Protein AF-A0A9D5K7Q5-F1 (afdb_monomer)

Organism: NCBI:txid2052148

Solvent-accessible surface area (backbone atoms only — not comparable to full-atom values): 7766 Å² 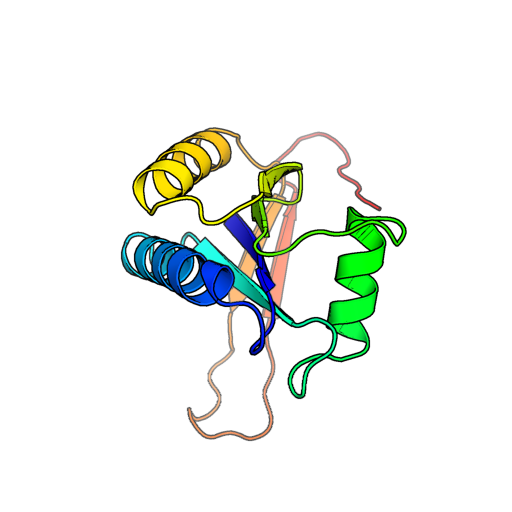total; per-residue (Å²): 91,44,37,44,35,37,34,37,90,87,39,72,58,22,58,58,22,52,50,23,56,49,52,53,33,71,76,33,67,97,50,46,48,78,45,77,34,30,49,98,45,95,74,36,47,74,69,35,50,49,53,51,40,71,78,30,78,82,64,82,74,73,17,27,40,29,40,72,84,72,52,76,43,73,44,55,54,50,48,69,57,54,50,57,48,48,55,57,53,69,71,52,83,69,53,60,49,79,46,81,46,65,68,92,59,65,100,82,55,96,68,82,62,75,46,76,48,77,44,74,78,49,99,62,93,84,86,86,134

Secondary structure (DSSP, 8-state):
-EEEEEE-TT-HHHHHHHHHHHHHHHHSTTT-EEEEEE-SSTT--HHHHHHHHHHHTT---SSEEEETTTEEEES---HHHHHHHHHHHHTSPPSEEEEEE-----TT-SS---EEEEEE-SSS-----

Nearest PDB structures (foldseek):
  4o32-assembly1_A  TM=7.434E-01  e=2.249E-03  Plasmodium falciparum 3D7
  6ibl-assembly1_A  TM=7.667E-01  e=3.286E-03  Escherichia coli K-12
  3emx-assembly2_B  TM=6.733E-01  e=6.584E-03  Aeropyrum pernix
  5xwm-assembly1_C  TM=4.702E-01  e=5.641E-02  Homo sapiens
  5gu6-assembly1_A  TM=4.528E-01  e=5.641E-02  Homo sapiens

Radius of gyration: 16.29 Å; Cα contacts (8 Å, |Δi|>4): 184; chains: 1; bounding box: 41×32×41 Å

Mean predicted aligned error: 5.83 Å

InterPro domains:
  IPR013766 Thioredoxin domain [PS51352] (1-94)
  IPR036249 Thioredoxin-like superfamily [SSF52833] (2-84)

Foldseek 3Di:
DEKEWEDEPPDVLQVLLVVLLVVLCVVDPPLYDYDYQYDPYPRHDPVSVVVCCVLAVPNDDPGWIDDPNHDIDHTSDHNVRVVVVSVVVVVDDDQKDWDWDWDDDPPPDPDGDIDIDIDRNDPDDDDDD

pLDDT: mean 88.13, std 8.86, range [53.62, 97.25]

Sequence (129 aa):
MVLEFFTATWCPPCATAAAGAVTLHEDHPDELLVVKYHCNDEFSNSAANGRISYYHDGSFGIPEATFDGTIVLSGSGGVSQYESTFQTCKATQSPITLELTRPTTAYNSTSGSLQAVITNTSDESVSGT

Structure (mmCIF, N/CA/C/O backbone):
data_AF-A0A9D5K7Q5-F1
#
_entry.id   AF-A0A9D5K7Q5-F1
#
loop_
_atom_site.group_PDB
_atom_site.id
_atom_site.type_symbol
_atom_site.label_atom_id
_atom_site.label_alt_id
_atom_site.label_comp_id
_atom_site.label_asym_id
_atom_site.label_entity_id
_atom_site.label_seq_id
_atom_site.pdbx_PDB_ins_code
_atom_site.Cartn_x
_atom_site.Cartn_y
_atom_site.Cartn_z
_atom_site.occupancy
_atom_site.B_iso_or_equiv
_atom_site.auth_seq_id
_atom_site.auth_comp_id
_atom_site.auth_asym_id
_atom_site.auth_atom_id
_atom_site.pdbx_PDB_model_num
ATOM 1 N N . MET A 1 1 ? -4.242 4.067 8.140 1.00 87.62 1 MET A N 1
ATOM 2 C CA . MET A 1 1 ? -4.528 3.980 6.693 1.00 87.62 1 MET A CA 1
ATOM 3 C C . MET A 1 1 ? -3.531 3.030 6.037 1.00 87.62 1 MET A C 1
ATOM 5 O O . MET A 1 1 ? -2.407 2.932 6.528 1.00 87.62 1 MET A O 1
ATOM 9 N N . VAL A 1 2 ? -3.911 2.337 4.962 1.00 91.25 2 VAL A N 1
ATOM 10 C CA . VAL A 1 2 ? -3.015 1.455 4.194 1.00 91.25 2 VAL A CA 1
ATOM 11 C C . VAL A 1 2 ? -2.841 1.988 2.772 1.00 91.25 2 VAL A C 1
ATOM 13 O O . VAL A 1 2 ? -3.819 2.286 2.094 1.00 91.25 2 VAL A O 1
ATOM 16 N N . LEU A 1 3 ? -1.593 2.082 2.312 1.00 94.25 3 LEU A N 1
ATOM 17 C CA . LEU A 1 3 ? -1.235 2.345 0.920 1.00 94.25 3 LEU A CA 1
ATOM 18 C C . LEU A 1 3 ? -0.551 1.102 0.355 1.00 94.25 3 LEU A C 1
ATOM 20 O O .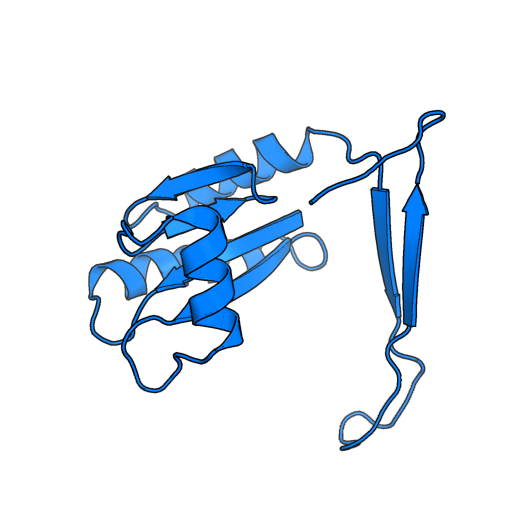 LEU A 1 3 ? 0.548 0.727 0.769 1.00 94.25 3 LEU A O 1
ATOM 24 N N . GLU A 1 4 ? -1.203 0.474 -0.612 1.00 94.81 4 GLU A N 1
ATOM 25 C CA . GLU A 1 4 ? -0.675 -0.668 -1.348 1.00 94.81 4 GLU A CA 1
ATOM 26 C C . GLU A 1 4 ? -0.077 -0.175 -2.662 1.00 94.81 4 GLU A C 1
ATOM 28 O O . GLU A 1 4 ? -0.780 0.343 -3.526 1.00 94.81 4 GLU A O 1
ATOM 33 N N . PHE A 1 5 ? 1.243 -0.280 -2.784 1.00 95.31 5 PHE A N 1
ATOM 34 C CA . PHE A 1 5 ? 2.004 0.235 -3.912 1.00 95.31 5 PHE A CA 1
ATOM 35 C C . PHE A 1 5 ? 2.512 -0.905 -4.782 1.00 95.31 5 PHE A C 1
ATOM 37 O O . PHE A 1 5 ? 3.319 -1.722 -4.336 1.00 95.31 5 PHE A O 1
ATOM 44 N N . PHE A 1 6 ? 2.090 -0.943 -6.035 1.00 95.12 6 PHE A N 1
ATOM 45 C CA . PHE A 1 6 ? 2.499 -1.977 -6.965 1.00 95.12 6 PHE A CA 1
ATOM 46 C C . PHE A 1 6 ? 3.598 -1.481 -7.911 1.00 95.12 6 PHE A C 1
ATOM 48 O O . PHE A 1 6 ? 3.516 -0.393 -8.487 1.00 95.12 6 PHE A O 1
ATOM 55 N N . THR A 1 7 ? 4.666 -2.270 -8.041 1.00 95.19 7 THR A N 1
ATOM 56 C CA . THR A 1 7 ? 5.944 -1.822 -8.614 1.00 95.19 7 THR A CA 1
ATOM 57 C C . THR A 1 7 ? 6.749 -2.972 -9.222 1.00 95.19 7 THR A C 1
ATOM 59 O O . THR A 1 7 ? 6.387 -4.138 -9.093 1.00 95.19 7 THR A O 1
ATOM 62 N N . ALA A 1 8 ? 7.867 -2.640 -9.869 1.00 95.50 8 ALA A N 1
ATOM 63 C CA . ALA A 1 8 ? 8.915 -3.585 -10.230 1.00 95.50 8 ALA A CA 1
ATOM 64 C C . ALA A 1 8 ? 10.279 -2.885 -10.341 1.00 95.50 8 ALA A C 1
ATOM 66 O O . ALA A 1 8 ? 10.346 -1.681 -10.597 1.00 95.50 8 ALA A O 1
ATOM 67 N N . THR A 1 9 ? 11.373 -3.632 -10.204 1.00 96.31 9 THR A N 1
ATOM 68 C CA . THR A 1 9 ? 12.749 -3.118 -10.342 1.00 96.31 9 THR A CA 1
ATOM 69 C C . THR A 1 9 ? 13.068 -2.637 -11.754 1.00 96.31 9 THR A C 1
ATOM 71 O O . THR A 1 9 ? 13.839 -1.697 -11.930 1.00 96.31 9 THR A O 1
ATOM 74 N N . TRP A 1 10 ? 12.457 -3.248 -12.770 1.00 94.88 10 TRP A N 1
ATOM 75 C CA . TRP A 1 10 ? 12.671 -2.920 -14.180 1.00 94.88 10 TRP A CA 1
ATOM 76 C C . TRP A 1 10 ? 11.849 -1.721 -14.666 1.00 94.88 10 TRP A C 1
ATOM 78 O O . TRP A 1 10 ? 11.995 -1.332 -15.821 1.00 94.88 10 TRP A O 1
ATOM 88 N N . CYS A 1 11 ? 10.986 -1.147 -13.823 1.00 94.38 11 CYS A N 1
ATOM 89 C CA . CYS A 1 11 ? 10.067 -0.067 -14.169 1.00 94.38 11 CYS A CA 1
ATOM 90 C C . CYS A 1 11 ? 10.653 1.305 -13.777 1.00 94.38 11 CYS A C 1
ATOM 92 O O . CYS A 1 11 ? 10.601 1.684 -12.605 1.00 94.38 11 CYS A O 1
ATOM 94 N N . PRO A 1 12 ? 11.157 2.116 -14.729 1.00 92.94 12 PRO A N 1
ATOM 95 C CA . PRO A 1 12 ? 11.723 3.425 -14.405 1.00 92.94 12 PRO A CA 1
ATOM 96 C C . PRO A 1 12 ? 10.749 4.399 -13.717 1.00 92.94 12 PRO A C 1
ATOM 98 O O . PRO A 1 12 ? 11.146 4.997 -12.716 1.00 92.94 12 PRO A O 1
ATOM 101 N N . PRO A 1 13 ? 9.478 4.564 -14.160 1.00 94.00 13 PRO A N 1
ATOM 102 C CA . PRO A 1 13 ? 8.567 5.496 -13.491 1.00 94.00 13 PRO A CA 1
ATOM 103 C C . PRO A 1 13 ? 8.207 5.053 -12.066 1.00 94.00 13 PRO A C 1
ATOM 105 O O . PRO A 1 13 ? 7.802 5.883 -11.250 1.00 94.00 13 PRO A O 1
ATOM 108 N N . CYS A 1 14 ? 8.396 3.771 -11.738 1.00 94.50 14 CYS A N 1
ATOM 109 C CA . CYS A 1 14 ? 8.139 3.248 -10.406 1.00 94.50 14 CYS A CA 1
ATOM 110 C C . CYS A 1 14 ? 9.109 3.795 -9.357 1.00 94.50 14 CYS A C 1
ATOM 112 O O . CYS A 1 14 ? 8.706 3.963 -8.211 1.00 94.50 14 CYS A O 1
ATOM 114 N N . ALA A 1 15 ? 10.346 4.141 -9.729 1.00 91.50 15 ALA A N 1
ATOM 115 C CA . ALA A 1 15 ? 11.306 4.725 -8.792 1.00 91.50 15 ALA A CA 1
ATOM 116 C C . ALA A 1 15 ? 10.815 6.075 -8.240 1.00 91.50 15 ALA A C 1
ATOM 118 O O . ALA A 1 15 ? 10.862 6.312 -7.034 1.00 91.50 15 ALA A O 1
ATOM 119 N N . THR A 1 16 ? 10.285 6.939 -9.111 1.00 89.69 16 THR A N 1
ATOM 120 C CA . THR A 1 16 ? 9.754 8.252 -8.717 1.00 89.69 16 THR A CA 1
ATOM 121 C C . THR A 1 16 ? 8.500 8.122 -7.856 1.00 89.69 16 THR A C 1
ATOM 123 O O . THR A 1 16 ? 8.410 8.769 -6.816 1.00 89.69 16 THR A O 1
ATOM 126 N N . ALA A 1 17 ? 7.558 7.254 -8.234 1.00 92.38 17 ALA A N 1
ATOM 127 C CA . ALA A 1 17 ? 6.366 7.019 -7.418 1.00 92.38 17 ALA A CA 1
ATOM 128 C C . ALA A 1 17 ? 6.692 6.368 -6.065 1.00 92.38 17 ALA A C 1
ATOM 130 O O . ALA A 1 17 ? 6.141 6.761 -5.038 1.00 92.38 17 ALA A O 1
ATOM 131 N N . ALA A 1 18 ? 7.643 5.430 -6.032 1.00 92.31 18 ALA A N 1
ATOM 132 C CA . ALA A 1 18 ? 8.091 4.810 -4.792 1.00 92.31 18 ALA A CA 1
ATOM 133 C C . ALA A 1 18 ? 8.706 5.834 -3.830 1.00 92.31 18 ALA A C 1
ATOM 135 O O . ALA A 1 18 ? 8.503 5.706 -2.624 1.00 92.31 18 ALA A O 1
ATOM 136 N N . ALA A 1 19 ? 9.434 6.832 -4.344 1.00 91.81 19 ALA A N 1
ATOM 137 C CA . ALA A 1 19 ? 9.947 7.933 -3.533 1.00 91.81 19 ALA A CA 1
ATOM 138 C C . ALA A 1 19 ? 8.801 8.762 -2.939 1.00 91.81 19 ALA A C 1
ATOM 140 O O . ALA A 1 19 ? 8.827 9.056 -1.751 1.00 91.81 19 ALA A O 1
ATOM 141 N N . GLY A 1 20 ? 7.755 9.053 -3.719 1.00 92.50 20 GLY A N 1
ATOM 142 C CA . GLY A 1 20 ? 6.598 9.783 -3.204 1.00 92.50 20 GLY A CA 1
ATOM 143 C C . GLY A 1 20 ? 5.821 9.033 -2.123 1.00 92.50 20 GLY A C 1
ATOM 144 O O . GLY A 1 20 ? 5.412 9.643 -1.140 1.00 92.50 20 GLY A O 1
ATOM 145 N N . ALA A 1 21 ? 5.673 7.712 -2.252 1.00 93.06 21 ALA A N 1
ATOM 146 C CA . ALA A 1 21 ? 5.066 6.886 -1.207 1.00 93.06 21 ALA A CA 1
ATOM 147 C C . ALA A 1 21 ? 5.918 6.845 0.076 1.00 93.06 21 ALA A C 1
ATOM 149 O O . ALA A 1 21 ? 5.369 6.812 1.174 1.00 93.06 21 ALA A O 1
ATOM 150 N N . VAL A 1 22 ? 7.251 6.856 -0.057 1.00 93.50 22 VAL A N 1
ATOM 151 C CA . VAL A 1 22 ? 8.170 6.927 1.092 1.00 93.50 22 VAL A CA 1
ATOM 152 C C . VAL A 1 22 ? 8.058 8.278 1.788 1.00 93.50 22 VAL A C 1
ATOM 154 O O . VAL A 1 22 ? 7.857 8.296 2.994 1.00 93.50 22 VAL A O 1
ATOM 157 N N . THR A 1 23 ? 8.095 9.386 1.043 1.00 94.69 23 THR A N 1
ATOM 158 C CA . THR A 1 23 ? 7.922 10.728 1.619 1.00 94.69 23 THR A CA 1
ATOM 159 C C . THR A 1 23 ? 6.591 10.855 2.355 1.00 94.69 23 THR A C 1
ATOM 161 O O . THR A 1 23 ? 6.572 11.310 3.489 1.00 94.69 23 THR A O 1
ATOM 164 N N . LEU A 1 24 ? 5.488 10.364 1.775 1.00 94.25 24 LEU A N 1
ATOM 165 C CA . LEU A 1 24 ? 4.188 10.390 2.451 1.00 94.25 24 LEU A CA 1
ATOM 166 C C . LEU A 1 24 ? 4.204 9.609 3.781 1.00 94.25 24 LEU A C 1
ATOM 168 O O . LEU A 1 24 ? 3.607 10.042 4.760 1.00 94.25 24 LEU A O 1
ATOM 172 N N . HIS A 1 25 ? 4.875 8.456 3.830 1.00 93.94 25 HIS A N 1
ATOM 173 C CA . HIS A 1 25 ? 5.018 7.681 5.067 1.00 93.94 25 HIS A CA 1
ATOM 174 C C . HIS A 1 25 ? 5.860 8.408 6.121 1.00 93.94 25 HIS A C 1
ATOM 176 O O . HIS A 1 25 ? 5.526 8.365 7.302 1.00 93.94 25 HIS A O 1
ATOM 182 N N . GLU A 1 26 ? 6.933 9.075 5.699 1.00 94.88 26 GLU A N 1
ATOM 183 C CA . GLU A 1 26 ? 7.789 9.870 6.585 1.00 94.88 26 GLU A CA 1
ATOM 184 C C . GLU A 1 26 ? 7.059 11.100 7.147 1.00 94.88 26 GLU A C 1
ATOM 186 O O . GLU A 1 26 ? 7.272 11.448 8.308 1.00 94.88 26 GLU A O 1
ATOM 191 N N . ASP A 1 27 ? 6.175 11.718 6.357 1.00 95.06 27 ASP A N 1
ATOM 192 C CA . ASP A 1 27 ? 5.375 12.881 6.762 1.00 95.06 27 ASP A CA 1
ATOM 193 C C . ASP A 1 27 ? 4.208 12.511 7.703 1.00 95.06 27 ASP A C 1
ATOM 195 O O . ASP A 1 27 ? 3.793 13.339 8.518 1.00 95.06 27 ASP A O 1
ATOM 199 N N . HIS A 1 28 ? 3.705 11.270 7.638 1.00 92.88 28 HIS A N 1
ATOM 200 C CA . HIS A 1 28 ? 2.591 10.7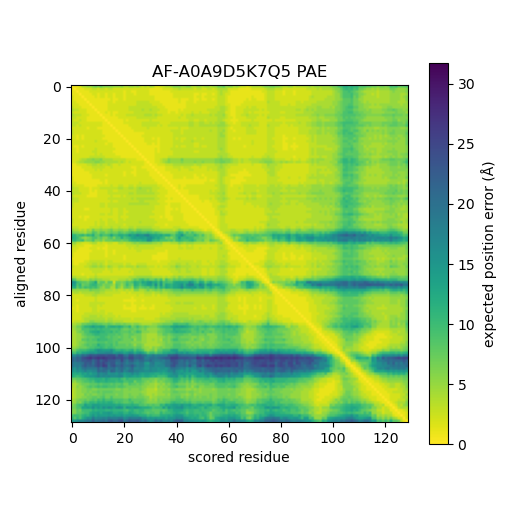68 8.463 1.00 92.88 28 HIS A CA 1
ATOM 201 C C . HIS A 1 28 ? 2.956 9.471 9.207 1.00 92.88 28 HIS A C 1
ATOM 203 O O . HIS A 1 28 ? 2.354 8.412 8.955 1.00 92.88 28 HIS A O 1
ATOM 209 N N . PRO A 1 29 ? 3.936 9.524 10.130 1.00 89.31 29 PRO A N 1
ATOM 210 C CA . PRO A 1 29 ? 4.332 8.361 10.914 1.00 89.31 29 PRO A CA 1
ATOM 211 C C . PRO A 1 29 ? 3.149 7.854 11.746 1.00 89.31 29 PRO A C 1
ATOM 213 O O . PRO A 1 29 ? 2.314 8.632 12.198 1.00 89.31 29 PRO A O 1
ATOM 216 N N . ASP A 1 30 ? 3.065 6.537 11.929 1.00 86.00 30 ASP A N 1
ATOM 217 C CA . ASP A 1 30 ? 2.001 5.829 12.666 1.00 86.00 30 ASP A CA 1
ATOM 218 C C . ASP A 1 30 ? 0.576 5.931 12.078 1.00 86.00 30 ASP A C 1
ATOM 220 O O . ASP A 1 30 ? -0.307 5.165 12.463 1.00 86.00 30 ASP A O 1
ATOM 224 N N . GLU A 1 31 ? 0.340 6.801 11.094 1.00 89.50 31 GLU A N 1
ATOM 225 C CA . GLU A 1 31 ? -0.965 6.962 10.443 1.00 89.50 31 GLU A CA 1
ATOM 226 C C . GLU A 1 31 ? -1.062 6.220 9.102 1.00 89.50 31 GLU A C 1
ATOM 228 O O . GLU A 1 31 ? -2.158 5.827 8.675 1.00 89.50 31 GLU A O 1
ATOM 233 N N . LEU A 1 32 ? 0.080 5.995 8.444 1.00 90.31 32 LEU A N 1
ATOM 234 C CA . LEU A 1 32 ? 0.171 5.358 7.135 1.00 90.31 32 LEU A CA 1
ATOM 235 C C . LEU A 1 32 ? 1.089 4.128 7.146 1.00 90.31 32 LEU A C 1
ATOM 237 O O . LEU A 1 32 ? 2.300 4.225 7.344 1.00 90.31 32 LEU A O 1
ATOM 241 N N . LEU A 1 33 ? 0.509 2.972 6.820 1.00 90.69 33 LEU A N 1
ATOM 242 C CA . LEU A 1 33 ? 1.235 1.750 6.484 1.00 90.69 33 LEU A CA 1
ATOM 243 C C . LEU A 1 33 ? 1.412 1.660 4.965 1.00 90.69 33 LEU A C 1
ATOM 245 O O . LEU A 1 33 ? 0.425 1.578 4.237 1.00 90.69 33 LEU A O 1
ATOM 249 N N . VAL A 1 34 ? 2.657 1.606 4.492 1.00 93.56 34 VAL A N 1
ATOM 250 C CA . VAL A 1 34 ? 2.970 1.371 3.075 1.00 93.56 34 VAL A CA 1
ATOM 251 C C . VAL A 1 34 ? 3.394 -0.078 2.867 1.00 93.56 34 VAL A C 1
ATOM 253 O O . VAL A 1 34 ? 4.355 -0.542 3.480 1.00 93.56 34 VAL A O 1
ATOM 256 N N . VAL A 1 35 ? 2.722 -0.780 1.955 1.00 95.19 35 VAL A N 1
ATOM 257 C CA . VAL A 1 35 ? 3.096 -2.132 1.520 1.00 95.19 35 VAL A CA 1
ATOM 258 C C . VAL A 1 35 ? 3.441 -2.094 0.039 1.00 95.19 35 VAL A C 1
ATOM 260 O O . VAL A 1 35 ? 2.644 -1.628 -0.768 1.00 95.19 35 VAL A O 1
ATOM 263 N N . LYS A 1 36 ? 4.633 -2.577 -0.329 1.00 94.94 36 LYS A N 1
ATOM 264 C CA . LYS A 1 36 ? 5.085 -2.625 -1.725 1.00 94.94 36 LYS A CA 1
ATOM 265 C C . LYS A 1 36 ? 4.962 -4.040 -2.275 1.00 94.94 36 LYS A C 1
ATOM 267 O O . LYS A 1 36 ? 5.591 -4.958 -1.752 1.00 94.94 36 LYS A O 1
ATOM 272 N N . TYR A 1 37 ? 4.205 -4.200 -3.351 1.00 95.75 37 TYR A N 1
ATOM 273 C CA . TYR A 1 37 ? 4.056 -5.462 -4.065 1.00 95.75 37 TYR A CA 1
ATOM 274 C C . TYR A 1 37 ? 4.817 -5.404 -5.380 1.00 95.75 37 TYR A C 1
ATOM 276 O O . TYR A 1 37 ? 4.496 -4.629 -6.281 1.00 95.75 37 TYR A O 1
ATOM 284 N N . HIS A 1 38 ? 5.844 -6.236 -5.471 1.00 95.94 38 HIS A N 1
ATOM 285 C CA . HIS A 1 38 ? 6.649 -6.365 -6.670 1.00 95.94 38 HIS A CA 1
ATOM 286 C C . HIS A 1 38 ? 6.048 -7.385 -7.639 1.00 95.94 38 HIS A C 1
ATOM 288 O O . HIS A 1 38 ? 5.576 -8.444 -7.214 1.00 95.94 38 HIS A O 1
ATOM 294 N N . CYS A 1 39 ? 6.102 -7.087 -8.938 1.00 93.31 39 CYS A N 1
ATOM 295 C CA . CYS A 1 39 ? 5.686 -7.995 -10.002 1.00 93.31 39 CYS A CA 1
ATOM 296 C C . CYS A 1 39 ? 6.850 -8.331 -10.945 1.00 93.31 39 CYS A C 1
ATOM 298 O O . CYS A 1 39 ? 7.655 -7.474 -11.307 1.00 93.31 39 CYS A O 1
ATOM 300 N N . ASN A 1 40 ? 6.911 -9.591 -11.387 1.00 92.50 40 ASN A N 1
ATOM 301 C CA . ASN A 1 40 ? 7.823 -10.055 -12.440 1.00 92.50 40 ASN A CA 1
ATOM 302 C C . ASN A 1 40 ? 9.303 -9.665 -12.233 1.00 92.50 40 ASN A C 1
ATOM 304 O O . ASN A 1 40 ? 10.016 -9.388 -13.198 1.00 92.50 40 ASN A O 1
ATOM 308 N N . ASP A 1 41 ? 9.762 -9.628 -10.983 1.00 95.38 41 ASP A N 1
ATOM 309 C CA . ASP A 1 41 ? 11.158 -9.399 -10.609 1.00 95.38 41 ASP A CA 1
ATOM 310 C C . ASP A 1 41 ? 11.563 -10.271 -9.404 1.00 95.38 41 ASP A C 1
ATOM 312 O O . ASP A 1 41 ? 10.777 -11.088 -8.915 1.00 95.38 41 ASP A O 1
ATOM 316 N N . GLU A 1 42 ? 12.799 -10.112 -8.927 1.00 97.25 42 GLU A N 1
ATOM 317 C CA . GLU A 1 42 ? 13.372 -10.900 -7.825 1.00 97.25 42 GLU A CA 1
ATOM 318 C C . GLU A 1 42 ? 12.675 -10.717 -6.464 1.00 97.25 42 GLU A C 1
ATOM 320 O O . GLU A 1 42 ? 12.863 -11.540 -5.569 1.00 97.25 42 GLU A O 1
ATOM 325 N N . PHE A 1 43 ? 11.859 -9.672 -6.304 1.00 96.62 43 PHE A N 1
ATOM 326 C CA . PHE A 1 43 ? 11.117 -9.376 -5.077 1.00 96.62 43 PHE A CA 1
ATOM 327 C C . PHE A 1 43 ? 9.647 -9.813 -5.159 1.00 96.62 43 PHE A C 1
ATOM 329 O O . PHE A 1 43 ? 8.923 -9.751 -4.159 1.00 96.62 43 PHE A O 1
ATOM 336 N N . SER A 1 44 ? 9.195 -10.276 -6.328 1.00 95.31 44 SER A N 1
ATOM 337 C CA . SER A 1 44 ? 7.865 -10.861 -6.495 1.00 95.31 44 SER A CA 1
ATOM 338 C C . SER A 1 44 ? 7.730 -12.194 -5.749 1.00 95.31 44 SER A C 1
ATOM 340 O O . SER A 1 44 ? 8.666 -12.986 -5.640 1.00 95.31 44 SER A O 1
ATOM 342 N N . ASN A 1 45 ? 6.544 -12.451 -5.196 1.00 95.56 45 ASN A N 1
ATOM 343 C CA . ASN A 1 45 ? 6.237 -13.681 -4.466 1.00 95.56 45 ASN A CA 1
ATOM 344 C C . ASN A 1 45 ? 4.741 -14.020 -4.561 1.00 95.56 45 ASN A C 1
ATOM 346 O O . ASN A 1 45 ? 3.948 -13.244 -5.093 1.00 95.56 45 ASN A O 1
ATOM 350 N N . SER A 1 46 ? 4.341 -15.189 -4.051 1.00 96.00 46 SER A N 1
ATOM 351 C CA . SER A 1 46 ? 2.952 -15.661 -4.143 1.00 96.00 46 SER A CA 1
ATOM 352 C C . SER A 1 46 ? 1.944 -14.730 -3.464 1.00 96.00 46 SER A C 1
ATOM 354 O O . SER A 1 46 ? 0.851 -14.554 -3.996 1.00 96.00 46 SER A O 1
ATOM 356 N N . ALA A 1 47 ? 2.305 -14.102 -2.341 1.00 94.38 47 ALA A N 1
ATOM 357 C CA . ALA A 1 47 ? 1.434 -13.148 -1.660 1.00 94.38 47 ALA A CA 1
ATOM 358 C C . ALA A 1 47 ? 1.248 -11.871 -2.494 1.00 94.38 47 ALA A C 1
ATOM 360 O O . ALA A 1 47 ? 0.117 -11.436 -2.702 1.00 94.38 47 ALA A O 1
ATOM 361 N N . ALA A 1 48 ? 2.336 -11.323 -3.045 1.00 93.69 48 ALA A N 1
ATOM 362 C CA . ALA A 1 48 ? 2.281 -10.171 -3.942 1.00 93.69 48 ALA A CA 1
ATOM 363 C C . ALA A 1 48 ? 1.453 -10.464 -5.202 1.00 93.69 48 ALA A C 1
ATOM 365 O O . ALA A 1 48 ? 0.565 -9.691 -5.550 1.00 93.69 48 ALA A O 1
ATOM 366 N N . ASN A 1 49 ? 1.670 -11.619 -5.835 1.00 92.19 49 ASN A N 1
ATOM 367 C CA . ASN A 1 49 ? 0.923 -12.036 -7.023 1.00 92.19 49 ASN A CA 1
ATOM 368 C C . ASN A 1 49 ? -0.569 -12.251 -6.725 1.00 92.19 49 ASN A C 1
ATOM 370 O O . ASN A 1 49 ? -1.422 -11.884 -7.535 1.00 92.19 49 ASN A O 1
ATOM 374 N N . GLY A 1 50 ? -0.894 -12.810 -5.555 1.00 93.62 50 GLY A N 1
ATOM 375 C CA . GLY A 1 50 ? -2.272 -12.942 -5.088 1.00 93.62 50 GLY A CA 1
ATOM 376 C C . GLY A 1 50 ? -2.940 -11.582 -4.902 1.00 93.62 50 GLY A C 1
ATOM 377 O O . GLY A 1 50 ? -4.065 -11.383 -5.358 1.00 93.62 50 GLY A O 1
ATOM 378 N N . ARG A 1 51 ? -2.227 -10.615 -4.310 1.00 93.31 51 ARG A N 1
ATOM 379 C CA . ARG A 1 51 ? -2.757 -9.264 -4.110 1.00 93.31 51 ARG A CA 1
ATOM 380 C C . ARG A 1 51 ? -2.926 -8.487 -5.416 1.00 93.31 51 ARG A C 1
ATOM 382 O O . ARG A 1 51 ? -3.943 -7.830 -5.585 1.00 93.31 51 ARG A O 1
ATOM 389 N N . ILE A 1 52 ? -1.994 -8.622 -6.361 1.00 91.81 52 ILE A N 1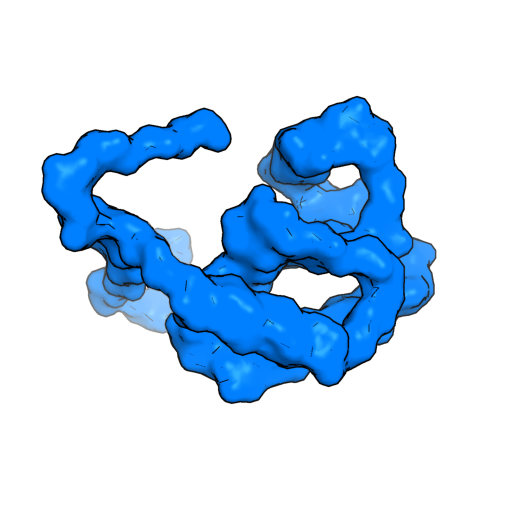
ATOM 390 C CA . ILE A 1 52 ? -2.131 -8.069 -7.720 1.00 91.81 52 ILE A CA 1
ATOM 391 C C . ILE A 1 52 ? -3.364 -8.665 -8.412 1.00 91.81 52 ILE A C 1
ATOM 393 O O . ILE A 1 52 ? -4.167 -7.938 -8.987 1.00 91.81 52 ILE A O 1
ATOM 397 N N . SER A 1 53 ? -3.555 -9.985 -8.326 1.00 91.88 53 SER A N 1
ATOM 398 C CA . SER A 1 53 ? -4.711 -10.653 -8.941 1.00 91.88 53 SER A CA 1
ATOM 399 C C . SER A 1 53 ? -6.037 -10.168 -8.349 1.00 91.88 53 SER A C 1
ATOM 401 O O . SER A 1 53 ? -6.993 -9.980 -9.094 1.00 91.88 53 SER A O 1
ATOM 403 N N . TYR A 1 54 ? -6.076 -9.912 -7.036 1.00 91.38 54 TYR A N 1
ATOM 404 C CA . TYR A 1 54 ? -7.256 -9.392 -6.338 1.00 91.38 54 TYR A CA 1
ATOM 405 C C . TYR A 1 54 ? -7.729 -8.037 -6.888 1.00 91.38 54 TYR A C 1
ATOM 407 O O . TYR A 1 54 ? -8.924 -7.856 -7.093 1.00 91.38 54 TYR A O 1
ATOM 415 N N . TYR A 1 55 ? -6.814 -7.100 -7.157 1.00 89.44 55 TYR A N 1
ATOM 416 C CA . TYR A 1 55 ? -7.188 -5.763 -7.637 1.00 89.44 55 TYR A CA 1
ATOM 417 C C . TYR A 1 55 ? -7.355 -5.657 -9.155 1.00 89.44 55 TYR A C 1
ATOM 419 O O . TYR A 1 55 ? -8.044 -4.754 -9.628 1.00 89.44 55 TYR A O 1
ATOM 427 N N . HIS A 1 56 ? -6.710 -6.535 -9.925 1.00 85.94 56 HIS A N 1
ATOM 428 C CA . HIS A 1 56 ? -6.502 -6.294 -11.356 1.00 85.94 56 HIS A CA 1
ATOM 429 C C . HIS A 1 56 ? -7.039 -7.380 -12.284 1.00 85.94 56 HIS A C 1
ATOM 431 O O . HIS A 1 56 ? -6.993 -7.187 -13.496 1.00 85.94 56 HIS A O 1
ATOM 437 N N . ASP A 1 57 ? -7.512 -8.517 -11.760 1.00 79.88 57 ASP A N 1
ATOM 438 C CA . ASP A 1 57 ? -8.047 -9.640 -12.555 1.00 79.88 57 ASP A CA 1
ATOM 439 C C . ASP A 1 57 ? -7.166 -9.991 -13.779 1.00 79.88 57 ASP A C 1
ATOM 441 O O . ASP A 1 57 ? -7.620 -10.210 -14.901 1.00 79.88 57 ASP A O 1
ATOM 445 N N . GLY A 1 58 ? -5.842 -9.949 -13.583 1.00 63.66 58 GLY A N 1
ATOM 446 C CA . GLY A 1 58 ? -4.839 -10.228 -14.616 1.00 63.66 58 GLY A CA 1
ATOM 447 C C . GLY A 1 58 ? -4.474 -9.068 -15.559 1.00 63.66 58 GLY A C 1
ATOM 448 O O . GLY A 1 58 ? -3.495 -9.201 -16.294 1.00 63.66 58 GLY A O 1
ATOM 449 N N . SER A 1 59 ? -5.175 -7.929 -15.529 1.00 67.44 59 SER A N 1
ATOM 450 C CA . SER A 1 59 ? -4.861 -6.727 -16.321 1.00 67.44 59 SER A CA 1
ATOM 451 C C . SER A 1 59 ? -4.364 -5.585 -15.437 1.00 67.44 59 SER A C 1
ATOM 453 O O . SER A 1 59 ? -5.147 -4.888 -14.801 1.00 67.44 59 SER A O 1
ATOM 455 N N . PHE A 1 60 ? -3.054 -5.354 -15.440 1.00 81.81 60 PHE A N 1
ATOM 456 C CA . PHE A 1 60 ? -2.379 -4.533 -14.439 1.00 81.81 60 PHE A CA 1
ATOM 457 C C . PHE A 1 60 ? -1.316 -3.605 -15.054 1.00 81.81 60 PHE A C 1
ATOM 459 O O . PHE A 1 60 ? -0.618 -3.995 -15.992 1.00 81.81 60 PHE A O 1
ATOM 466 N N . GLY A 1 61 ? -1.174 -2.389 -14.513 1.00 88.25 61 GLY A N 1
ATOM 467 C CA . GLY A 1 61 ? -0.152 -1.413 -14.900 1.00 88.25 61 GLY A CA 1
ATOM 468 C C . GLY A 1 61 ? 0.635 -0.900 -13.694 1.00 88.25 61 GLY A C 1
ATOM 469 O O . GLY A 1 61 ? 0.076 -0.725 -12.619 1.00 88.25 61 GLY A O 1
ATOM 470 N N . ILE A 1 62 ? 1.933 -0.637 -13.883 1.00 93.88 62 ILE A N 1
ATOM 471 C CA . ILE A 1 62 ? 2.808 -0.056 -12.852 1.00 93.88 62 ILE A CA 1
ATOM 472 C C . ILE A 1 62 ? 3.454 1.257 -13.294 1.00 93.88 62 ILE A C 1
ATOM 474 O O . ILE A 1 62 ? 3.768 1.411 -14.479 1.00 93.88 62 ILE A O 1
ATOM 478 N N . PRO A 1 63 ? 3.735 2.176 -12.350 1.00 94.56 63 PRO A N 1
ATOM 479 C CA . PRO A 1 63 ? 3.396 2.093 -10.922 1.00 94.56 63 PRO A CA 1
ATOM 480 C C . PRO A 1 63 ? 1.912 2.340 -10.649 1.00 94.56 63 PRO A C 1
ATOM 482 O O . PRO A 1 63 ? 1.245 3.023 -11.421 1.00 94.56 63 PRO A O 1
ATOM 485 N N . GLU A 1 64 ? 1.423 1.824 -9.527 1.00 93.81 64 GLU A N 1
ATOM 486 C CA . GLU A 1 64 ? 0.075 2.112 -9.041 1.00 93.81 64 GLU A CA 1
ATOM 487 C C . GLU A 1 64 ? 0.037 2.140 -7.511 1.00 93.81 64 GLU A C 1
ATOM 489 O O . GLU A 1 64 ? 0.686 1.324 -6.860 1.00 93.81 64 GLU A O 1
ATOM 494 N N . ALA A 1 65 ? -0.712 3.079 -6.933 1.00 93.88 65 ALA A N 1
ATOM 495 C CA . ALA A 1 65 ? -0.961 3.169 -5.498 1.00 93.88 65 ALA A CA 1
ATOM 496 C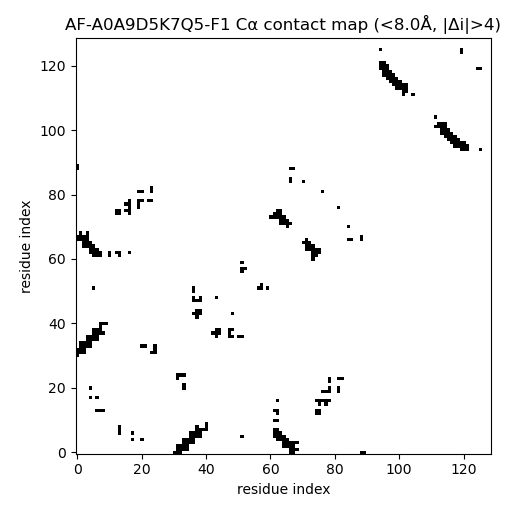 C . ALA A 1 65 ? -2.458 3.021 -5.215 1.00 93.88 65 ALA A C 1
ATOM 498 O O . ALA A 1 65 ? -3.264 3.774 -5.756 1.00 93.88 65 ALA A O 1
ATOM 499 N N . THR A 1 66 ? -2.824 2.091 -4.339 1.00 93.56 66 THR A N 1
ATOM 500 C CA . THR A 1 66 ? -4.199 1.891 -3.874 1.00 93.56 66 THR A CA 1
ATOM 501 C C . THR A 1 66 ? -4.308 2.257 -2.396 1.00 93.56 66 THR A C 1
ATOM 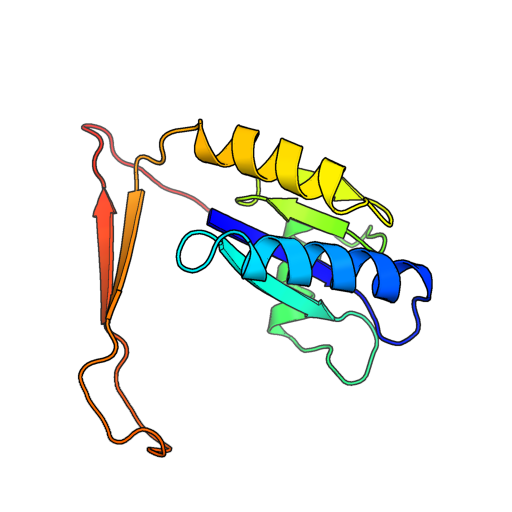503 O O . THR A 1 66 ? -3.622 1.674 -1.557 1.00 93.56 66 THR A O 1
ATOM 506 N N . PHE A 1 67 ? -5.167 3.223 -2.075 1.00 93.44 67 PHE A N 1
ATOM 507 C CA . PHE A 1 67 ? -5.412 3.718 -0.720 1.00 93.44 67 PHE A CA 1
ATOM 508 C C . PHE A 1 67 ? -6.648 3.041 -0.128 1.00 93.44 67 PHE A C 1
ATOM 510 O O . PHE A 1 67 ? -7.713 3.049 -0.751 1.00 93.44 67 PHE A O 1
ATOM 517 N N . ASP A 1 68 ? -6.491 2.431 1.051 1.00 90.94 68 ASP A N 1
ATOM 518 C CA . ASP A 1 68 ? -7.525 1.686 1.791 1.00 90.94 68 ASP A CA 1
ATOM 519 C C . ASP A 1 68 ? -8.331 0.701 0.917 1.00 90.94 68 ASP A C 1
ATOM 521 O O . ASP A 1 68 ? -9.509 0.443 1.152 1.00 90.94 68 ASP A O 1
ATOM 525 N N . GLY A 1 69 ? -7.706 0.167 -0.137 1.00 90.06 69 GLY A N 1
ATOM 526 C CA . GLY A 1 69 ? -8.343 -0.739 -1.095 1.00 90.06 69 GLY A CA 1
ATOM 527 C C . GLY A 1 69 ? -9.422 -0.119 -1.987 1.00 90.06 69 GLY A C 1
ATOM 528 O O . GLY A 1 69 ? -10.140 -0.862 -2.651 1.00 90.06 69 GLY A O 1
ATOM 529 N N . THR A 1 70 ? -9.558 1.210 -2.012 1.00 88.12 70 THR A N 1
ATOM 530 C CA . THR A 1 70 ? -10.668 1.900 -2.691 1.00 88.12 70 THR A CA 1
ATOM 531 C C . THR A 1 70 ? -10.211 2.921 -3.726 1.00 88.12 70 THR A C 1
ATOM 533 O O . THR A 1 70 ? -10.675 2.878 -4.865 1.00 88.12 70 THR A O 1
ATOM 536 N N . ILE A 1 71 ? -9.312 3.842 -3.366 1.00 91.25 71 ILE A N 1
ATOM 537 C CA . ILE A 1 71 ? -8.866 4.902 -4.278 1.00 91.25 71 ILE A CA 1
ATOM 538 C C . ILE A 1 71 ? -7.577 4.470 -4.967 1.00 91.25 71 ILE A C 1
ATOM 540 O O . ILE A 1 71 ? -6.556 4.269 -4.313 1.00 91.25 71 ILE A O 1
ATOM 544 N N . VAL A 1 72 ? -7.626 4.370 -6.294 1.00 91.69 72 VAL A N 1
ATOM 545 C CA . VAL A 1 72 ? -6.508 3.931 -7.133 1.00 91.69 72 VAL A CA 1
ATOM 546 C C . VAL A 1 72 ? -5.876 5.122 -7.848 1.00 91.69 72 VAL A C 1
ATOM 548 O O . VAL A 1 72 ? -6.562 5.910 -8.501 1.00 91.69 72 VAL A O 1
ATOM 551 N N . LEU A 1 73 ? -4.554 5.234 -7.751 1.00 91.88 73 LEU A N 1
ATOM 552 C CA . LEU A 1 73 ? -3.730 6.202 -8.462 1.00 91.88 73 LEU A CA 1
ATOM 553 C C . LEU A 1 73 ? -2.707 5.469 -9.330 1.00 91.88 73 LEU A C 1
ATOM 555 O O . LEU A 1 73 ? -1.670 5.021 -8.837 1.00 91.88 73 LEU A O 1
ATOM 559 N N . SER A 1 74 ? -2.976 5.379 -10.628 1.00 89.88 74 SER A N 1
ATOM 560 C CA . SER A 1 74 ? -2.039 4.801 -11.594 1.00 89.88 74 SER A CA 1
ATOM 561 C C . SER A 1 74 ? -1.022 5.844 -12.080 1.00 89.88 74 SER A C 1
ATOM 563 O O . SER A 1 74 ? -1.325 7.031 -12.228 1.00 89.88 74 SER A O 1
ATOM 565 N N . GLY A 1 75 ? 0.192 5.394 -12.390 1.00 85.31 75 GLY A N 1
ATOM 566 C CA . GLY A 1 75 ? 1.281 6.229 -12.885 1.00 85.31 75 GLY A CA 1
ATOM 567 C C . GLY A 1 75 ? 2.136 6.856 -11.783 1.00 85.31 75 GLY A C 1
ATOM 568 O O . GLY A 1 75 ? 2.004 6.564 -10.595 1.00 85.31 75 GLY A O 1
ATOM 569 N N . SER A 1 76 ? 3.090 7.696 -12.194 1.00 72.38 76 SER A N 1
ATOM 570 C CA . SER A 1 76 ? 4.165 8.194 -11.328 1.00 72.38 76 SER A CA 1
ATOM 571 C C . SER A 1 76 ? 3.729 9.315 -10.369 1.00 72.38 76 SER A C 1
ATOM 573 O O . SER A 1 76 ? 4.486 10.269 -10.187 1.00 72.38 76 SER A O 1
ATOM 575 N N . GLY A 1 77 ? 2.495 9.256 -9.850 1.00 67.00 77 GLY A N 1
ATOM 576 C CA . GLY A 1 77 ? 1.852 10.318 -9.075 1.00 67.00 77 GLY A CA 1
ATOM 577 C C . GLY A 1 77 ? 2.810 10.981 -8.085 1.00 67.00 77 GLY A C 1
ATOM 578 O O . GLY A 1 77 ? 3.505 10.306 -7.328 1.00 67.00 77 GLY A O 1
ATOM 579 N N . GLY A 1 78 ? 2.909 12.310 -8.151 1.00 74.88 78 GLY A N 1
ATOM 580 C CA . GLY A 1 78 ? 3.815 13.068 -7.288 1.00 74.88 78 GLY A CA 1
ATOM 581 C C . GLY A 1 78 ? 3.334 13.091 -5.835 1.00 74.88 78 GLY A C 1
ATOM 582 O O . GLY A 1 78 ? 2.155 12.862 -5.567 1.00 74.88 78 GLY A O 1
ATOM 583 N N . VAL A 1 79 ? 4.227 13.452 -4.904 1.00 82.12 79 VAL A N 1
ATOM 584 C CA . VAL A 1 79 ? 3.938 13.502 -3.453 1.00 82.12 79 VAL A CA 1
ATOM 585 C C . VAL A 1 79 ? 2.646 14.261 -3.145 1.00 82.12 79 VAL A C 1
ATOM 587 O O . VAL A 1 79 ? 1.816 13.782 -2.385 1.00 82.12 79 VAL A O 1
ATOM 590 N N . SER A 1 80 ? 2.406 15.396 -3.808 1.00 88.88 80 SER A N 1
ATOM 591 C CA . SER A 1 80 ? 1.192 16.199 -3.606 1.00 88.88 80 SER A CA 1
ATOM 592 C C . SER A 1 80 ? -0.106 15.464 -3.966 1.00 88.88 80 SER A C 1
ATOM 594 O O . SER A 1 80 ? -1.138 15.703 -3.343 1.00 88.88 80 SER A O 1
ATOM 596 N N . GLN A 1 81 ? -0.078 14.570 -4.960 1.00 90.75 81 GLN A N 1
ATOM 597 C CA . GLN A 1 81 ? -1.246 13.769 -5.335 1.00 90.75 81 GLN A CA 1
ATOM 598 C C . GLN A 1 81 ? -1.529 12.689 -4.285 1.00 90.75 81 GLN A C 1
ATOM 600 O O . GLN A 1 81 ? -2.688 12.447 -3.938 1.00 90.75 81 GLN A O 1
ATOM 605 N N . TYR A 1 82 ? -0.471 12.070 -3.760 1.00 93.81 82 TYR A N 1
ATOM 606 C CA . TYR A 1 82 ? -0.567 11.094 -2.679 1.00 93.81 82 TYR A CA 1
ATOM 607 C C . TYR A 1 82 ? -1.057 11.751 -1.388 1.00 93.81 82 TYR A C 1
ATOM 609 O O . TYR A 1 82 ? -1.983 11.233 -0.774 1.00 93.81 82 TYR A O 1
ATOM 617 N N . GLU A 1 83 ? -0.548 12.936 -1.049 1.00 94.88 83 GLU A N 1
ATOM 618 C CA . GLU A 1 83 ? -1.001 13.728 0.100 1.00 94.88 83 GLU A CA 1
ATOM 619 C C . GLU A 1 83 ? -2.489 14.082 0.001 1.00 94.88 83 GLU A C 1
ATOM 621 O O . GLU A 1 83 ? -3.263 13.833 0.922 1.00 94.88 83 GLU A O 1
ATOM 626 N N . SER A 1 84 ? -2.934 14.602 -1.147 1.00 94.12 84 SER A N 1
ATOM 627 C CA . SER A 1 84 ? -4.351 14.933 -1.343 1.00 94.12 84 SER A CA 1
ATOM 628 C C . SER A 1 84 ? -5.260 13.709 -1.184 1.00 94.12 84 SER A C 1
ATOM 630 O O . SER A 1 84 ? -6.379 13.820 -0.675 1.00 94.12 84 SER A O 1
ATOM 632 N N . THR A 1 85 ? -4.794 12.543 -1.630 1.00 94.12 85 THR A N 1
ATOM 633 C CA . THR A 1 85 ? -5.556 11.292 -1.543 1.00 94.12 85 THR A CA 1
ATOM 634 C C . THR A 1 85 ? -5.554 10.742 -0.120 1.00 94.12 85 THR A C 1
ATOM 636 O O . THR A 1 85 ? -6.607 10.340 0.372 1.00 94.12 85 THR A O 1
ATOM 639 N N . PHE A 1 86 ? -4.417 10.823 0.576 1.00 94.31 86 PHE A N 1
ATOM 640 C CA . PHE A 1 86 ? -4.287 10.507 1.998 1.00 94.31 86 PHE A CA 1
ATOM 641 C C . PHE A 1 86 ? -5.291 11.304 2.835 1.00 94.31 86 PHE A C 1
ATOM 643 O O . PHE A 1 86 ? -6.077 10.713 3.570 1.00 94.31 86 PHE A O 1
ATOM 650 N N . GLN A 1 87 ? -5.340 12.630 2.668 1.00 94.56 87 GLN A N 1
ATOM 651 C CA . GLN A 1 87 ? -6.262 13.481 3.429 1.00 94.56 87 GLN A CA 1
ATOM 652 C C . GLN A 1 87 ? -7.734 13.157 3.132 1.00 94.56 87 GLN A C 1
ATOM 654 O O . GLN A 1 87 ? -8.572 13.191 4.033 1.00 94.56 87 GLN A O 1
ATOM 659 N N . THR A 1 88 ? -8.050 12.784 1.887 1.00 93.00 88 THR A N 1
ATOM 660 C CA . THR A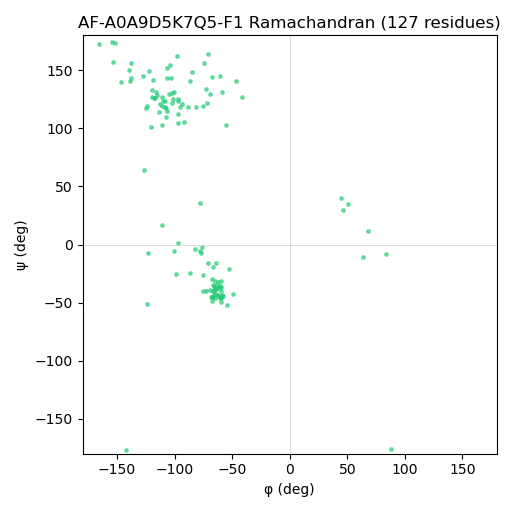 1 88 ? -9.402 12.349 1.498 1.00 93.00 88 THR A CA 1
ATOM 661 C C . THR A 1 88 ? -9.795 11.045 2.197 1.00 93.00 88 THR A C 1
ATOM 663 O O . THR A 1 88 ? -10.890 10.949 2.751 1.00 93.00 88 THR A O 1
ATOM 666 N N . CYS A 1 89 ? -8.899 10.055 2.219 1.00 91.00 89 CYS A N 1
ATOM 667 C CA . CYS A 1 89 ? -9.149 8.778 2.892 1.00 91.00 89 CYS A CA 1
ATOM 668 C C . CYS A 1 89 ? -9.244 8.965 4.410 1.00 91.00 89 CYS A C 1
ATOM 670 O O . CYS A 1 89 ? -10.197 8.501 5.027 1.00 91.00 89 CYS A O 1
ATOM 672 N N . LYS A 1 90 ? -8.325 9.735 5.006 1.00 90.06 90 LYS A N 1
ATOM 673 C CA . LYS A 1 90 ? -8.288 10.034 6.446 1.00 90.06 90 LYS A CA 1
ATOM 674 C C . LYS A 1 90 ? -9.550 10.742 6.950 1.00 90.06 90 LYS A C 1
ATOM 676 O O . LYS A 1 90 ? -9.942 10.540 8.096 1.00 90.06 90 LYS A O 1
ATOM 681 N N . ALA A 1 91 ? -10.202 11.548 6.112 1.00 89.81 91 ALA A N 1
ATOM 682 C CA . ALA A 1 91 ? -11.476 12.180 6.449 1.00 89.81 91 ALA A CA 1
ATOM 683 C C . ALA A 1 91 ? -12.657 11.189 6.506 1.00 89.81 91 ALA A C 1
ATOM 685 O O . ALA A 1 91 ? -13.707 11.519 7.060 1.00 89.81 91 ALA A O 1
ATOM 686 N N . THR A 1 92 ? -12.505 9.984 5.949 1.00 85.00 92 THR A N 1
ATOM 687 C CA . THR A 1 92 ? -13.525 8.934 5.984 1.00 85.00 92 THR A CA 1
ATOM 688 C C . THR A 1 92 ? -13.355 8.095 7.245 1.00 85.00 92 THR A C 1
ATOM 690 O O . THR A 1 92 ? -12.326 7.456 7.457 1.00 85.00 92 THR A O 1
ATOM 693 N N . GLN A 1 93 ? -14.373 8.078 8.105 1.00 78.94 93 GLN A N 1
ATOM 694 C CA . GLN A 1 93 ? -14.300 7.326 9.351 1.00 78.94 93 GLN A CA 1
ATOM 695 C C . GLN A 1 93 ? -14.454 5.821 9.099 1.00 78.94 93 GLN A C 1
ATOM 697 O O . GLN A 1 93 ? -15.488 5.363 8.615 1.00 78.94 93 GLN A O 1
ATOM 702 N N . SER A 1 94 ? -13.427 5.050 9.460 1.00 83.44 94 SER A N 1
ATOM 703 C CA . SER A 1 94 ? -13.496 3.588 9.464 1.00 83.44 94 SER A CA 1
ATOM 704 C C . SER A 1 94 ? -14.372 3.100 10.628 1.00 83.44 94 SER A C 1
ATOM 706 O O . SER A 1 94 ? -14.164 3.546 11.762 1.00 83.44 94 SER A O 1
ATOM 708 N N . PRO A 1 95 ? -15.300 2.151 10.399 1.00 87.69 95 PRO A N 1
ATOM 709 C CA . PRO A 1 95 ? -16.038 1.491 11.473 1.00 87.69 95 PRO A CA 1
ATOM 710 C C . PRO A 1 95 ? -15.189 0.433 12.196 1.00 87.69 95 PRO A C 1
ATOM 712 O O . PRO A 1 95 ? -15.665 -0.197 13.132 1.00 87.69 95 PRO A O 1
ATOM 715 N N . ILE A 1 96 ? -13.946 0.204 11.759 1.00 87.88 96 ILE A N 1
ATOM 716 C CA . ILE A 1 96 ? -13.000 -0.727 12.373 1.00 87.88 96 ILE A CA 1
ATOM 717 C C . ILE A 1 96 ? -11.752 0.027 12.839 1.00 87.88 96 ILE A C 1
ATOM 719 O O . ILE A 1 96 ? -11.156 0.781 12.065 1.00 87.88 96 ILE A O 1
ATOM 723 N N . THR A 1 97 ? -11.306 -0.235 14.066 1.00 87.69 97 THR A N 1
ATOM 724 C CA . THR A 1 97 ? -9.964 0.130 14.538 1.00 87.69 97 THR A CA 1
ATOM 725 C C . THR A 1 97 ? -9.079 -1.109 14.634 1.00 87.69 97 THR A C 1
ATOM 727 O O . THR A 1 97 ? -9.542 -2.200 14.975 1.00 87.69 97 THR A O 1
ATOM 730 N N . LEU A 1 98 ? -7.797 -0.939 14.305 1.00 84.75 98 LEU A N 1
ATOM 731 C CA . LEU A 1 98 ? -6.769 -1.970 14.399 1.00 84.75 98 LEU A CA 1
ATOM 732 C C . LEU A 1 98 ? -5.623 -1.436 15.254 1.00 84.75 98 LEU A C 1
ATOM 734 O O . LEU A 1 98 ? -4.954 -0.482 14.866 1.00 84.75 98 LEU A O 1
ATOM 738 N N . GLU A 1 99 ? -5.369 -2.089 16.380 1.00 87.12 99 GLU A N 1
ATOM 739 C CA . GLU A 1 99 ? -4.215 -1.808 17.228 1.00 87.12 99 GLU A CA 1
ATOM 740 C C . GLU A 1 99 ? -3.231 -2.972 17.150 1.00 87.12 99 GLU A C 1
ATOM 742 O O . GLU A 1 99 ? -3.581 -4.123 17.425 1.00 87.12 99 GLU A O 1
ATOM 747 N N . LEU A 1 100 ? -1.989 -2.672 16.770 1.00 84.38 100 LEU A N 1
ATOM 748 C CA . LEU A 1 100 ? -0.903 -3.644 16.700 1.00 84.38 100 LEU A CA 1
ATOM 749 C C . LEU A 1 100 ? 0.076 -3.385 17.841 1.00 84.38 100 LEU A C 1
ATOM 751 O O . LEU A 1 100 ? 0.819 -2.408 17.832 1.00 84.38 100 L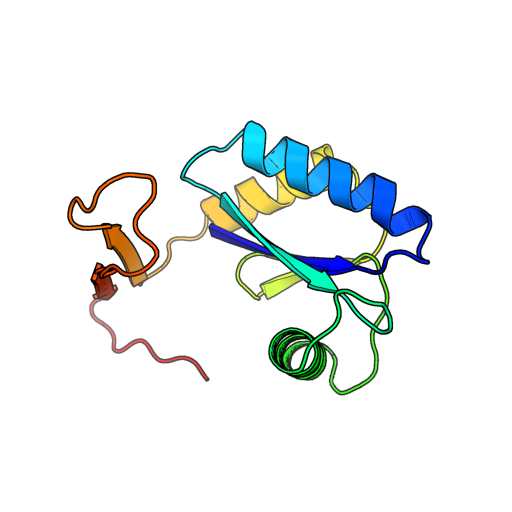EU A O 1
ATOM 755 N N . THR A 1 101 ? 0.108 -4.289 18.813 1.00 87.00 101 THR A N 1
ATOM 756 C CA . THR A 1 101 ? 1.076 -4.252 19.909 1.00 87.00 101 THR A CA 1
ATOM 757 C C . THR A 1 101 ? 2.046 -5.408 19.758 1.00 87.00 101 THR A C 1
ATOM 759 O O . THR A 1 101 ? 1.644 -6.567 19.686 1.00 87.00 101 THR A O 1
ATOM 762 N N . ARG A 1 102 ? 3.347 -5.120 19.760 1.00 81.44 102 ARG A N 1
ATOM 763 C CA . ARG A 1 102 ? 4.381 -6.144 19.933 1.00 81.44 102 ARG A CA 1
ATOM 764 C C . ARG A 1 102 ? 4.702 -6.258 21.427 1.00 81.44 102 ARG A C 1
ATOM 766 O O . ARG A 1 102 ? 5.382 -5.367 21.940 1.00 81.44 102 ARG A O 1
ATOM 773 N N . PRO A 1 103 ? 4.262 -7.315 22.139 1.00 75.62 103 PRO A N 1
ATOM 774 C CA . PRO A 1 103 ? 4.682 -7.551 23.514 1.00 75.62 103 PRO A CA 1
ATOM 775 C C . PRO A 1 103 ? 6.203 -7.690 23.523 1.00 75.62 103 PRO A C 1
ATOM 777 O O . PRO A 1 103 ? 6.774 -8.367 22.669 1.00 75.62 103 PRO A O 1
ATOM 780 N N . THR A 1 104 ? 6.866 -6.982 24.427 1.00 68.12 104 THR A N 1
ATOM 781 C CA . THR A 1 104 ? 8.314 -6.774 24.426 1.00 68.12 104 THR A CA 1
ATOM 782 C C . THR A 1 104 ? 9.092 -8.093 24.397 1.00 68.12 104 THR A C 1
ATOM 784 O O . THR A 1 104 ? 9.287 -8.753 25.412 1.00 68.12 104 THR A O 1
ATOM 787 N N . THR A 1 105 ? 9.608 -8.445 23.224 1.00 61.97 105 THR A N 1
ATOM 788 C CA . THR A 1 105 ? 10.764 -9.329 23.048 1.00 61.97 105 THR A CA 1
ATOM 789 C C . THR A 1 105 ? 11.957 -8.480 22.620 1.00 61.97 105 THR A C 1
ATOM 791 O O . THR A 1 105 ? 11.777 -7.421 22.014 1.00 61.97 105 THR A O 1
ATOM 794 N N . ALA A 1 106 ? 13.176 -8.918 22.949 1.00 61.66 106 ALA A N 1
ATOM 795 C CA . ALA A 1 106 ? 14.408 -8.224 22.576 1.00 61.66 106 ALA A CA 1
ATOM 796 C C . ALA A 1 106 ? 14.392 -7.806 21.089 1.00 61.66 106 ALA A C 1
ATOM 798 O O . ALA A 1 106 ? 13.909 -8.551 20.237 1.00 61.66 106 ALA A O 1
ATOM 799 N N . TYR A 1 107 ? 14.910 -6.610 20.784 1.00 60.16 107 TYR A N 1
ATOM 800 C CA . TYR A 1 107 ? 14.881 -5.976 19.453 1.00 60.16 107 TYR A CA 1
ATOM 801 C C . TYR A 1 107 ? 15.428 -6.868 18.315 1.00 60.16 107 TYR A C 1
ATOM 803 O O . TYR A 1 107 ? 15.077 -6.678 17.157 1.00 60.16 107 TYR A O 1
ATOM 811 N N . ASN A 1 108 ? 16.239 -7.869 18.657 1.00 68.25 108 ASN A N 1
ATOM 812 C CA . ASN A 1 108 ? 16.914 -8.823 17.777 1.00 68.25 108 ASN A CA 1
ATOM 813 C C . ASN A 1 108 ? 16.383 -10.266 17.890 1.00 68.25 108 ASN A C 1
ATOM 815 O O . ASN A 1 108 ? 17.066 -11.207 17.486 1.00 68.25 108 ASN A O 1
ATOM 819 N N . SER A 1 109 ? 15.202 -10.465 18.471 1.00 70.50 109 SER A N 1
ATOM 820 C CA . SER A 1 109 ? 14.607 -11.793 18.559 1.00 70.50 109 SER A CA 1
ATOM 821 C C . SER A 1 109 ? 14.175 -12.293 17.179 1.00 70.50 109 SER A C 1
ATOM 823 O O . SER A 1 109 ? 13.444 -11.609 16.466 1.00 70.50 109 SER A O 1
ATOM 825 N N . THR A 1 110 ? 14.582 -13.511 16.818 1.00 74.94 110 THR A N 1
ATOM 826 C CA . THR A 1 110 ? 14.133 -14.204 15.597 1.00 74.94 110 THR A CA 1
ATOM 827 C C . THR A 1 110 ? 12.738 -14.821 15.739 1.00 74.94 110 THR A C 1
ATOM 829 O O . THR A 1 110 ? 12.185 -15.330 14.768 1.00 74.94 110 THR A O 1
ATOM 832 N N . SER A 1 111 ? 12.154 -14.766 16.938 1.00 76.56 111 SER A N 1
ATOM 833 C CA . SER A 1 111 ? 10.798 -15.229 17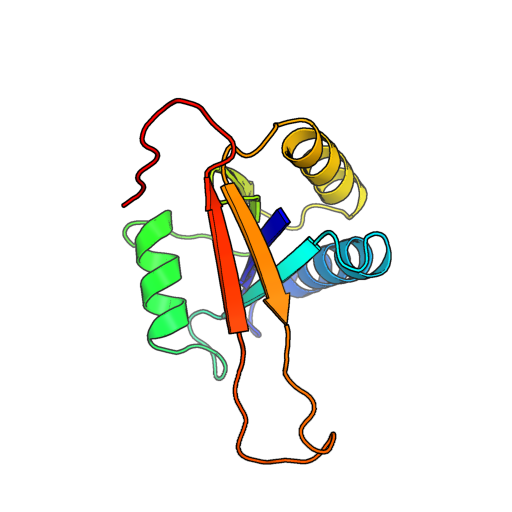.239 1.00 76.56 111 SER A CA 1
ATOM 834 C C . SER A 1 111 ? 10.080 -14.250 18.165 1.00 76.56 111 SER A C 1
ATOM 836 O O . SER A 1 111 ? 10.671 -13.749 19.119 1.00 76.56 111 SER A O 1
ATOM 838 N N . GLY A 1 112 ? 8.795 -14.004 17.953 1.00 78.56 112 GLY A N 1
ATOM 839 C CA . GLY A 1 112 ? 8.018 -13.132 18.827 1.00 78.56 112 GLY A CA 1
ATOM 840 C C . GLY A 1 112 ? 6.526 -13.280 18.592 1.00 78.56 112 GLY A C 1
ATOM 841 O O . GLY A 1 112 ? 6.096 -13.960 17.663 1.00 78.56 112 GLY A O 1
ATOM 842 N N . SER A 1 113 ? 5.744 -12.637 19.449 1.00 81.25 113 SER A N 1
ATOM 843 C CA . SER A 1 113 ? 4.301 -12.494 19.274 1.00 81.25 113 SER A CA 1
ATOM 844 C C . SER A 1 113 ? 3.977 -11.085 18.787 1.00 81.25 113 SER A C 1
ATOM 846 O O . SER A 1 113 ? 4.588 -10.119 19.240 1.00 81.25 113 SER A O 1
ATOM 848 N N . LEU A 1 114 ? 2.984 -10.963 17.913 1.00 84.31 114 LEU A N 1
ATOM 849 C CA . LEU A 1 114 ? 2.308 -9.706 17.613 1.00 84.31 114 LEU A CA 1
ATOM 850 C C . LEU A 1 114 ? 0.860 -9.864 18.070 1.00 84.31 114 LEU A C 1
ATOM 852 O O . LEU A 1 114 ? 0.216 -10.857 17.736 1.00 84.31 114 LEU A O 1
ATOM 856 N N . GLN A 1 115 ? 0.364 -8.915 18.854 1.00 89.19 115 GLN A N 1
ATOM 857 C CA . GLN A 1 115 ? -1.040 -8.839 19.218 1.00 89.19 115 GLN A CA 1
ATOM 858 C C . GLN A 1 115 ? -1.723 -7.841 18.289 1.00 89.19 115 GLN A C 1
ATOM 860 O O . GLN A 1 115 ? -1.309 -6.687 18.213 1.00 89.19 115 GLN A O 1
ATOM 865 N N . ALA A 1 116 ? -2.767 -8.298 17.604 1.00 90.50 116 ALA A N 1
ATOM 866 C CA . ALA A 1 116 ? -3.684 -7.448 16.863 1.00 90.50 116 ALA A CA 1
ATOM 867 C C . ALA A 1 116 ? -5.019 -7.401 17.611 1.00 90.50 116 ALA A C 1
ATOM 869 O O . ALA A 1 116 ? -5.616 -8.449 17.865 1.00 90.50 116 ALA A O 1
ATOM 870 N N . VAL A 1 117 ? -5.477 -6.204 17.967 1.00 92.00 117 VAL A N 1
ATOM 871 C CA . VAL A 1 117 ? -6.818 -5.969 18.512 1.00 92.00 117 VAL A CA 1
ATOM 872 C C . VAL A 1 117 ? -7.635 -5.277 17.432 1.00 92.00 117 VAL A C 1
ATOM 874 O O . VAL A 1 117 ? -7.282 -4.189 16.985 1.00 92.00 117 VAL A O 1
ATOM 877 N N . ILE A 1 118 ? -8.705 -5.936 16.991 1.00 90.62 118 ILE A N 1
ATOM 878 C CA . ILE A 1 118 ? -9.622 -5.432 15.967 1.00 90.62 118 ILE A CA 1
ATOM 879 C C . ILE A 1 118 ? -10.941 -5.118 16.658 1.00 90.62 118 ILE A C 1
ATOM 881 O O . ILE A 1 118 ? -11.561 -6.018 17.226 1.00 90.62 118 ILE A O 1
ATOM 885 N N . THR A 1 119 ? -11.368 -3.859 16.610 1.00 92.38 119 THR A N 1
ATOM 886 C CA . THR A 1 119 ? -12.623 -3.419 17.231 1.00 92.38 119 THR A CA 1
ATOM 887 C C . THR A 1 119 ? -13.550 -2.854 16.170 1.00 92.38 119 THR A C 1
ATOM 889 O O . THR A 1 119 ? -13.160 -1.956 15.432 1.00 92.38 119 THR A O 1
ATOM 892 N N . ASN A 1 120 ? -14.783 -3.358 16.111 1.00 92.06 120 ASN A N 1
ATOM 893 C CA . ASN A 1 120 ? -15.861 -2.692 15.387 1.00 92.06 120 ASN A CA 1
ATOM 894 C C . ASN A 1 120 ? -16.445 -1.593 16.281 1.00 92.06 120 ASN A C 1
ATOM 896 O O . ASN A 1 120 ? -16.919 -1.877 17.378 1.00 92.06 120 ASN A O 1
ATOM 900 N N . THR A 1 121 ? -16.360 -0.348 15.828 1.00 91.38 121 THR A N 1
ATOM 901 C CA . THR A 1 121 ? -16.820 0.853 16.536 1.00 91.38 121 THR A CA 1
ATOM 902 C C . THR A 1 121 ? -18.208 1.310 16.089 1.00 91.38 121 THR A C 1
ATOM 904 O O . THR A 1 121 ? -18.699 2.322 16.584 1.00 91.38 121 THR A O 1
ATOM 907 N N . SER A 1 122 ? -18.839 0.584 15.162 1.00 89.69 122 SER A N 1
ATOM 908 C CA . SER A 1 122 ? -20.203 0.843 14.700 1.00 89.69 122 SER A CA 1
ATOM 909 C C . SER A 1 122 ? -21.236 -0.045 15.402 1.00 89.69 122 SER A C 1
ATOM 911 O O . SER A 1 122 ? -20.901 -1.095 15.949 1.00 89.69 122 SER A O 1
ATOM 913 N N . ASP A 1 123 ? -22.506 0.363 15.335 1.00 90.25 123 ASP A N 1
ATOM 914 C CA . ASP A 1 123 ? -23.646 -0.428 15.827 1.00 90.25 123 ASP A CA 1
ATOM 915 C C . ASP A 1 123 ? -24.040 -1.570 14.868 1.00 90.25 123 ASP A C 1
ATOM 917 O O . ASP A 1 123 ? -24.872 -2.415 15.199 1.00 90.25 123 ASP A O 1
ATOM 921 N N . GLU A 1 124 ? -23.435 -1.612 13.678 1.00 89.12 124 GLU A N 1
ATOM 922 C CA . GLU A 1 124 ? -23.761 -2.554 12.612 1.00 89.12 124 GLU A CA 1
ATOM 923 C C . GLU A 1 124 ? -22.716 -3.664 12.497 1.00 89.12 124 GLU A C 1
ATOM 925 O O . GLU A 1 124 ? -21.540 -3.500 12.827 1.00 89.12 124 GLU A O 1
ATOM 930 N N . SER A 1 125 ? -23.123 -4.819 11.971 1.00 87.81 125 SER A N 1
ATOM 931 C CA . SER A 1 125 ? -22.162 -5.868 11.618 1.00 87.81 125 SER A CA 1
ATOM 932 C C . SER A 1 125 ? -21.366 -5.458 10.378 1.00 87.81 125 SER A C 1
ATOM 934 O O . SER A 1 125 ? -21.936 -5.253 9.309 1.00 87.81 125 SER A O 1
ATOM 936 N N . VAL A 1 126 ? -20.041 -5.391 10.509 1.00 84.44 126 VAL A N 1
ATOM 937 C CA . VAL A 1 126 ? -19.122 -5.085 9.406 1.00 84.44 126 VAL A CA 1
ATOM 938 C C . VAL A 1 126 ? -18.475 -6.376 8.912 1.00 84.44 126 VAL A C 1
ATOM 940 O O . VAL A 1 126 ? -17.950 -7.162 9.699 1.00 84.44 126 VAL A O 1
ATOM 943 N N . SER A 1 127 ? -18.502 -6.591 7.599 1.00 79.81 127 SER A N 1
ATOM 944 C CA . SER A 1 127 ? -17.829 -7.711 6.938 1.00 79.81 127 SER A CA 1
ATOM 945 C C . SER A 1 127 ? -17.184 -7.241 5.636 1.00 79.81 127 SER A C 1
ATOM 947 O O . SER A 1 127 ? -17.657 -6.289 5.017 1.00 79.81 127 SER A O 1
ATOM 949 N N . GLY A 1 128 ? -16.092 -7.893 5.248 1.00 69.94 128 GLY A N 1
ATOM 950 C CA . GLY A 1 128 ? -15.393 -7.688 3.983 1.00 69.94 128 GLY A CA 1
ATOM 951 C C . GLY A 1 128 ? -14.984 -9.039 3.401 1.00 69.94 128 GLY A C 1
ATOM 952 O O . GLY A 1 128 ? -14.898 -10.023 4.140 1.00 69.94 128 GLY A O 1
ATOM 953 N N . THR A 1 129 ? -14.792 -9.086 2.087 1.00 53.62 129 THR A N 1
ATOM 954 C CA . THR A 1 129 ? -14.347 -10.270 1.332 1.00 53.62 129 THR A CA 1
ATOM 955 C C . THR A 1 129 ? -12.880 -10.180 0.970 1.00 53.62 129 THR A C 1
ATOM 957 O O . THR A 1 129 ? -12.470 -9.067 0.575 1.00 53.62 129 THR A O 1
#